Protein AF-A0A1I0XIX2-F1 (afdb_monomer)

Structure (mmCIF, N/CA/C/O backbone):
data_AF-A0A1I0XIX2-F1
#
_entry.id   AF-A0A1I0XIX2-F1
#
loop_
_atom_site.group_PDB
_atom_site.id
_atom_site.type_symbol
_atom_site.label_atom_id
_atom_site.label_alt_id
_atom_site.label_comp_id
_atom_site.label_asym_id
_atom_site.label_entity_id
_atom_site.label_seq_id
_atom_site.pdbx_PDB_ins_code
_atom_site.Cartn_x
_atom_site.Cartn_y
_atom_site.Cartn_z
_atom_site.occupancy
_atom_site.B_iso_or_equiv
_atom_site.auth_seq_id
_atom_site.auth_comp_id
_atom_site.auth_asym_id
_atom_site.auth_atom_id
_atom_site.pdbx_PDB_model_num
ATOM 1 N N . MET A 1 1 ? 4.352 -1.025 8.555 1.00 80.12 1 MET A N 1
ATOM 2 C CA . MET A 1 1 ? 3.061 -1.045 7.837 1.00 80.12 1 MET A CA 1
ATOM 3 C C . MET A 1 1 ? 1.990 -1.809 8.615 1.00 80.12 1 MET A C 1
ATOM 5 O O . MET A 1 1 ? 1.221 -1.158 9.309 1.00 80.12 1 MET A O 1
ATOM 9 N N . LEU A 1 2 ? 1.979 -3.151 8.631 1.00 80.50 2 LEU A N 1
ATOM 10 C CA . LEU A 1 2 ? 0.943 -3.935 9.340 1.00 80.50 2 LEU A CA 1
ATOM 11 C C . LEU A 1 2 ? 0.892 -3.677 10.858 1.00 80.50 2 LEU A C 1
ATOM 13 O O . LEU A 1 2 ? -0.161 -3.347 11.392 1.00 80.50 2 LEU A O 1
ATOM 17 N N . LYS A 1 3 ? 2.042 -3.713 11.552 1.00 83.50 3 LYS A N 1
ATOM 18 C CA . LYS A 1 3 ? 2.129 -3.378 12.994 1.00 83.50 3 LYS A CA 1
ATOM 19 C C . LYS A 1 3 ? 1.690 -1.937 13.304 1.00 83.50 3 LYS A C 1
ATOM 21 O O . LYS A 1 3 ? 1.253 -1.635 14.409 1.00 83.50 3 LYS A O 1
ATOM 26 N N . SER A 1 4 ? 1.776 -1.053 12.312 1.00 82.69 4 SER A N 1
ATOM 27 C CA . SER A 1 4 ? 1.364 0.350 12.397 1.00 82.69 4 SER A CA 1
ATOM 28 C C . SER A 1 4 ? -0.159 0.514 12.252 1.00 82.69 4 SER A C 1
ATOM 30 O O . SER A 1 4 ? -0.696 1.562 12.598 1.00 82.69 4 SER A O 1
ATOM 32 N N . GLY A 1 5 ? -0.880 -0.529 11.819 1.00 87.50 5 GLY A N 1
ATOM 33 C CA . GLY A 1 5 ? -2.315 -0.490 11.518 1.00 87.50 5 GLY A CA 1
ATOM 34 C C . GLY A 1 5 ? -2.648 -0.003 10.105 1.00 87.50 5 GLY A C 1
ATOM 35 O O . GLY A 1 5 ? -3.802 0.304 9.835 1.00 87.50 5 GLY A O 1
ATOM 36 N N . MET A 1 6 ? -1.657 0.091 9.213 1.00 94.44 6 MET A N 1
ATOM 37 C CA . MET A 1 6 ? -1.886 0.444 7.809 1.00 94.44 6 MET A CA 1
ATOM 38 C C . MET A 1 6 ? -2.366 -0.783 7.022 1.00 94.44 6 MET A C 1
ATOM 40 O O . MET A 1 6 ? -1.866 -1.891 7.238 1.00 94.44 6 MET A O 1
ATOM 44 N N . LYS A 1 7 ? -3.299 -0.571 6.092 1.00 95.25 7 LYS A N 1
ATOM 45 C CA . LYS A 1 7 ? -3.875 -1.582 5.196 1.00 95.25 7 LYS A CA 1
ATOM 46 C C . LYS A 1 7 ? -3.084 -1.652 3.894 1.00 95.25 7 LYS A C 1
ATOM 48 O O . LYS A 1 7 ? -2.531 -0.647 3.461 1.00 95.25 7 LYS A O 1
ATOM 53 N N . TYR A 1 8 ? -2.984 -2.845 3.317 1.00 96.56 8 TYR A N 1
ATOM 54 C CA . TYR A 1 8 ? -2.337 -3.064 2.023 1.00 96.56 8 TYR A CA 1
ATOM 55 C C . TYR A 1 8 ? -3.283 -2.660 0.890 1.00 96.56 8 TYR A C 1
ATOM 57 O O . TYR A 1 8 ? -4.433 -3.090 0.887 1.00 96.56 8 TYR A O 1
ATOM 65 N N . GLU A 1 9 ? -2.783 -1.877 -0.062 1.00 97.31 9 GLU A N 1
ATOM 66 C CA . GLU A 1 9 ? -3.571 -1.337 -1.183 1.00 97.31 9 GLU A CA 1
ATOM 67 C C . GLU A 1 9 ? -3.141 -1.918 -2.538 1.00 97.31 9 GLU A C 1
ATOM 69 O O . GLU A 1 9 ? -3.875 -1.843 -3.520 1.00 97.31 9 GLU A O 1
ATOM 74 N N . GLY A 1 10 ? -1.953 -2.523 -2.613 1.00 97.69 10 GLY A N 1
ATOM 75 C CA . GLY A 1 10 ? -1.454 -3.126 -3.844 1.00 97.69 10 GLY A CA 1
ATOM 76 C C . GLY A 1 10 ? 0.061 -3.074 -3.966 1.00 97.69 10 GLY A C 1
ATOM 77 O O . GLY A 1 10 ? 0.763 -2.580 -3.084 1.00 97.69 10 GLY A O 1
ATOM 78 N N . THR A 1 11 ? 0.556 -3.565 -5.099 1.00 98.00 11 THR A N 1
ATOM 79 C CA . THR A 1 11 ? 1.979 -3.543 -5.442 1.00 98.00 11 THR A CA 1
ATOM 80 C C . THR A 1 11 ? 2.167 -2.834 -6.773 1.00 98.00 11 THR A C 1
ATOM 82 O O . THR A 1 11 ? 1.592 -3.233 -7.787 1.00 98.00 11 THR A O 1
ATOM 85 N N . LEU A 1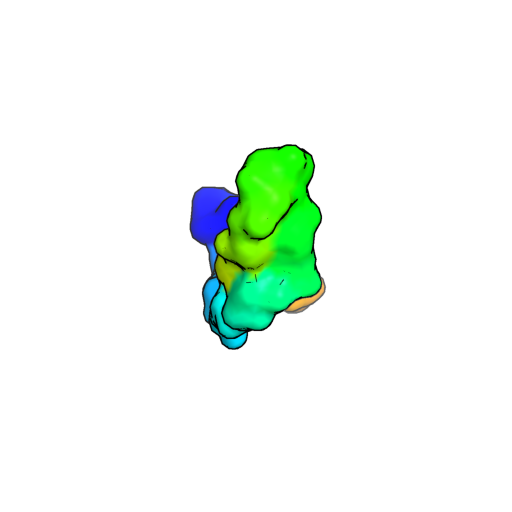 12 ? 2.996 -1.794 -6.773 1.00 97.75 12 LEU A N 1
ATOM 86 C CA . LEU A 1 12 ? 3.471 -1.150 -7.990 1.00 97.75 12 LEU A CA 1
ATOM 87 C C . LEU A 1 12 ? 4.634 -1.969 -8.541 1.00 97.75 12 LEU A C 1
ATOM 89 O O . LEU A 1 12 ? 5.628 -2.177 -7.846 1.00 97.75 12 LEU A O 1
ATOM 93 N N . ARG A 1 13 ? 4.494 -2.450 -9.776 1.00 96.81 13 ARG A N 1
ATOM 94 C CA . ARG A 1 13 ? 5.515 -3.279 -10.421 1.00 96.81 13 ARG A CA 1
ATOM 95 C C . ARG A 1 13 ? 6.594 -2.412 -11.050 1.00 96.81 13 ARG A C 1
ATOM 97 O O . ARG A 1 13 ? 6.252 -1.453 -11.737 1.00 96.81 13 ARG A O 1
ATOM 104 N N . GLN A 1 14 ? 7.854 -2.796 -10.855 1.00 96.00 14 GLN A N 1
ATOM 105 C CA . GLN A 1 14 ? 9.034 -2.186 -11.477 1.00 96.00 14 GLN A CA 1
ATOM 106 C C . GLN A 1 14 ? 9.038 -0.652 -11.374 1.00 96.00 14 GLN A C 1
ATOM 108 O O . GLN A 1 14 ? 9.259 0.048 -12.359 1.00 96.00 14 GLN A O 1
ATOM 113 N N . VAL A 1 15 ? 8.741 -0.128 -10.181 1.00 95.56 15 VAL A N 1
ATOM 114 C CA . VAL A 1 15 ? 8.471 1.308 -9.991 1.00 95.56 15 VAL A CA 1
ATOM 115 C C . VAL A 1 15 ? 9.721 2.170 -10.172 1.00 95.56 15 VAL A C 1
ATOM 117 O O . VAL A 1 15 ? 9.627 3.330 -10.560 1.00 95.56 15 VAL A O 1
ATOM 120 N N . GLU A 1 16 ? 10.891 1.601 -9.894 1.00 94.19 16 GLU A N 1
ATOM 121 C CA . GLU A 1 16 ? 12.172 2.294 -9.928 1.00 94.19 16 GLU A CA 1
ATOM 122 C C . GLU A 1 16 ? 13.321 1.276 -10.027 1.00 94.19 16 GLU A C 1
ATOM 124 O O . GLU A 1 16 ? 13.159 0.084 -9.735 1.00 94.19 16 GLU A O 1
ATOM 129 N N . ILE A 1 17 ? 14.483 1.761 -10.464 1.00 93.50 17 ILE A N 1
ATOM 130 C CA . ILE A 1 17 ? 15.737 1.012 -10.547 1.00 93.50 17 ILE A CA 1
ATOM 131 C C . ILE A 1 17 ? 16.588 1.360 -9.324 1.00 93.50 17 ILE A C 1
ATOM 133 O O . ILE A 1 17 ? 16.856 2.531 -9.070 1.00 93.50 17 ILE A O 1
ATOM 137 N N . ARG A 1 18 ? 17.034 0.349 -8.576 1.00 88.19 18 ARG A N 1
ATOM 138 C CA . ARG A 1 18 ? 17.953 0.535 -7.442 1.00 88.19 18 ARG A CA 1
ATOM 139 C C . ARG A 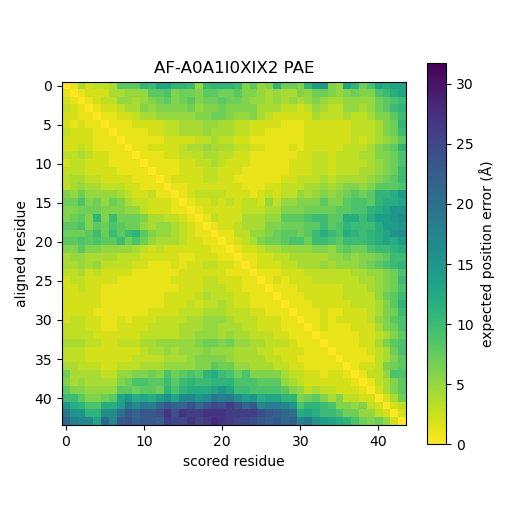1 18 ? 19.394 0.738 -7.908 1.00 88.19 18 ARG A C 1
ATOM 141 O O . ARG A 1 18 ? 19.735 0.468 -9.056 1.00 88.19 18 ARG A O 1
ATOM 148 N N . ASP A 1 19 ? 20.274 1.111 -6.982 1.00 91.88 19 ASP A N 1
ATOM 149 C CA . ASP A 1 19 ? 21.716 1.277 -7.234 1.00 91.88 19 ASP A CA 1
ATOM 150 C C . ASP A 1 19 ? 22.376 0.034 -7.858 1.00 91.88 19 ASP A C 1
ATOM 152 O O . ASP A 1 19 ? 23.336 0.140 -8.621 1.00 91.88 19 ASP A O 1
ATOM 156 N N . ASN A 1 20 ? 21.831 -1.157 -7.588 1.00 92.81 20 ASN A N 1
ATOM 157 C CA . ASN A 1 20 ? 22.273 -2.418 -8.185 1.00 92.81 20 ASN A CA 1
ATOM 158 C C . ASN A 1 20 ? 21.770 -2.640 -9.628 1.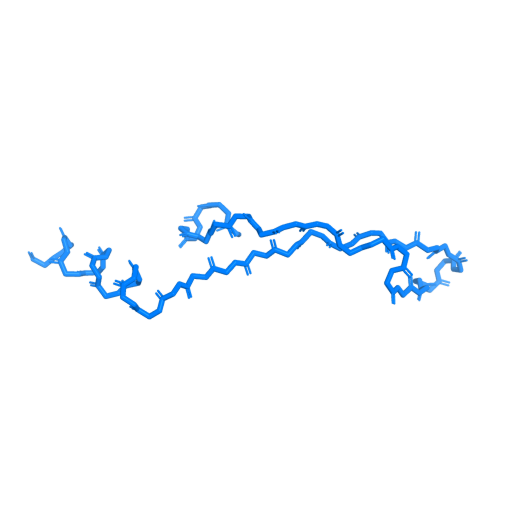00 92.81 20 ASN A C 1
ATOM 160 O O . ASN A 1 20 ? 21.983 -3.713 -10.184 1.00 92.81 20 ASN A O 1
ATOM 164 N N . LYS A 1 21 ? 21.130 -1.637 -10.241 1.00 92.44 21 LYS A N 1
ATOM 165 C CA . LYS A 1 21 ? 20.525 -1.665 -11.582 1.00 92.44 21 LYS A CA 1
ATOM 166 C C . LYS A 1 21 ? 19.379 -2.666 -11.753 1.00 92.44 21 LYS A C 1
ATOM 168 O O . LYS A 1 21 ? 19.001 -2.964 -12.884 1.00 92.44 21 LYS A O 1
ATOM 173 N N . GLU A 1 22 ? 18.796 -3.153 -10.663 1.00 94.94 22 GLU A N 1
ATOM 174 C CA . GLU A 1 22 ? 17.625 -4.024 -10.712 1.00 94.94 22 GLU A CA 1
ATOM 175 C C . GLU A 1 22 ? 16.343 -3.230 -10.464 1.00 94.94 22 GLU A C 1
ATOM 177 O O . GLU A 1 22 ? 16.294 -2.320 -9.629 1.00 94.94 22 GLU A O 1
ATOM 182 N N . PHE A 1 23 ? 15.287 -3.597 -11.189 1.00 95.75 23 PHE A N 1
ATOM 183 C CA . PHE A 1 23 ? 13.945 -3.114 -10.895 1.00 95.75 23 PHE A CA 1
ATOM 184 C C . PHE A 1 23 ? 13.450 -3.716 -9.587 1.00 95.75 23 PHE A C 1
ATOM 186 O O . PHE A 1 23 ? 13.666 -4.899 -9.321 1.00 95.75 23 PHE A O 1
ATOM 193 N N . TYR A 1 24 ? 12.721 -2.924 -8.8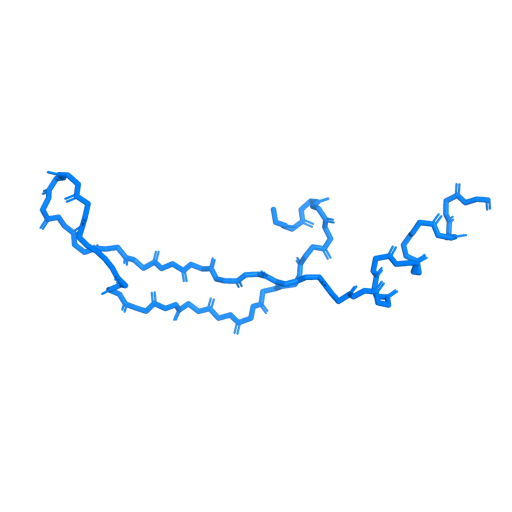07 1.00 95.19 24 TYR A N 1
ATOM 194 C CA . TYR A 1 24 ? 12.011 -3.443 -7.646 1.00 95.19 24 TYR A CA 1
ATOM 195 C C . TYR A 1 24 ? 10.526 -3.098 -7.681 1.00 95.19 24 TYR A C 1
ATOM 197 O O . TYR A 1 24 ? 10.096 -2.074 -8.219 1.00 95.19 24 TYR A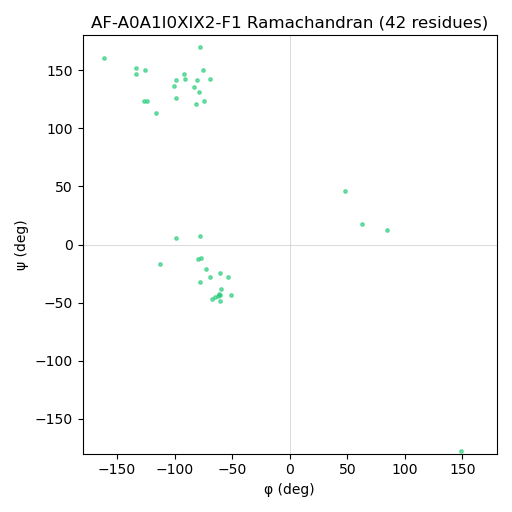 O 1
ATOM 205 N N . ASP A 1 25 ? 9.753 -3.986 -7.069 1.00 96.62 25 ASP A N 1
ATOM 206 C CA . ASP A 1 25 ? 8.330 -3.808 -6.835 1.00 96.62 25 ASP A CA 1
ATOM 207 C C . ASP A 1 25 ? 8.109 -3.138 -5.474 1.00 96.62 25 ASP A C 1
ATOM 209 O O . ASP A 1 25 ? 8.800 -3.435 -4.492 1.00 96.62 25 ASP A O 1
ATOM 213 N N . LEU A 1 26 ? 7.123 -2.247 -5.395 1.00 95.81 26 LEU A N 1
ATOM 214 C CA . LEU A 1 26 ? 6.805 -1.492 -4.187 1.00 95.81 26 LEU A CA 1
ATOM 215 C C . LEU A 1 26 ? 5.410 -1.847 -3.679 1.00 95.81 26 LEU A C 1
ATOM 217 O O . LEU A 1 26 ? 4.403 -1.505 -4.298 1.00 95.81 26 LEU A O 1
ATOM 221 N N . ALA A 1 27 ? 5.354 -2.491 -2.513 1.00 96.62 27 ALA A N 1
ATOM 222 C CA . ALA A 1 27 ? 4.106 -2.716 -1.795 1.00 96.62 27 ALA A CA 1
ATOM 223 C C . ALA A 1 27 ? 3.624 -1.409 -1.144 1.00 96.62 27 ALA A C 1
ATOM 225 O O . ALA A 1 27 ? 4.332 -0.800 -0.336 1.00 96.62 27 ALA A O 1
ATOM 226 N N . VAL A 1 28 ? 2.403 -0.998 -1.474 1.00 97.31 28 VAL A N 1
ATOM 227 C CA . VAL A 1 28 ? 1.777 0.244 -1.018 1.00 97.31 28 VAL A CA 1
ATOM 228 C C . VAL A 1 28 ? 0.811 -0.051 0.122 1.00 97.31 28 VAL A C 1
ATOM 230 O O . VAL A 1 28 ? 0.031 -1.005 0.082 1.00 97.31 28 VAL 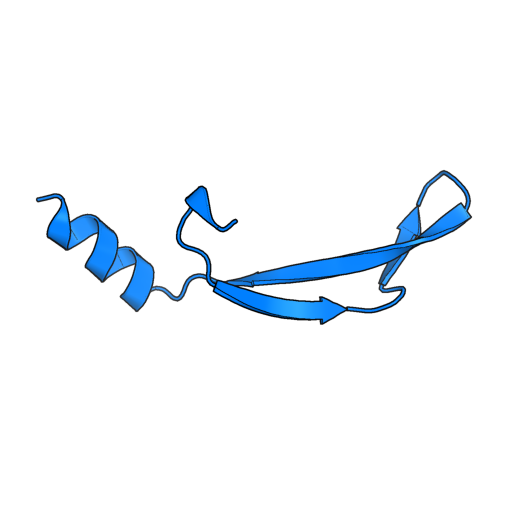A O 1
ATOM 233 N N . TYR A 1 29 ? 0.870 0.792 1.152 1.00 97.50 29 TYR A N 1
ATOM 23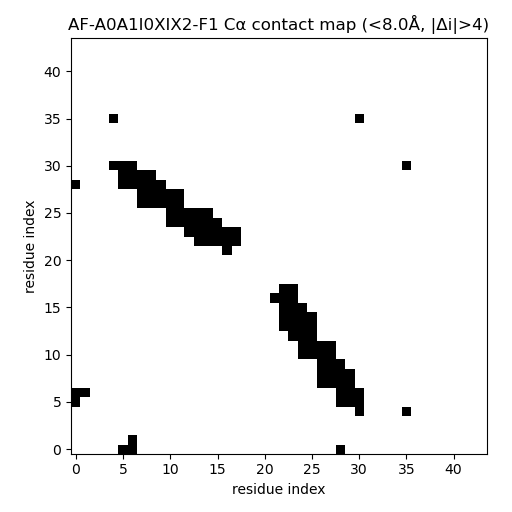4 C CA . TYR A 1 29 ? 0.006 0.709 2.320 1.00 97.50 29 TYR A CA 1
ATOM 235 C C . TYR A 1 29 ? -0.551 2.086 2.669 1.00 97.50 29 TYR A C 1
ATOM 237 O O . TYR A 1 29 ? 0.156 3.085 2.541 1.00 97.50 29 TYR A O 1
ATOM 245 N N . ALA A 1 30 ? -1.776 2.129 3.188 1.00 96.12 30 ALA A N 1
ATOM 246 C C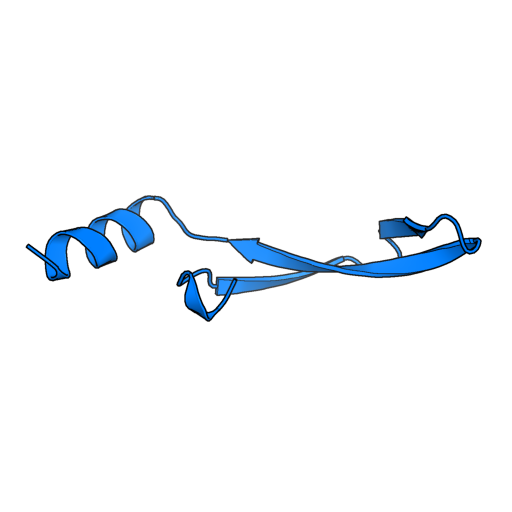A . ALA A 1 30 ? -2.432 3.357 3.620 1.00 96.12 30 ALA A CA 1
ATOM 247 C C . ALA A 1 30 ? -3.078 3.205 5.003 1.00 96.12 30 ALA A C 1
ATOM 249 O O . ALA A 1 30 ? -3.491 2.122 5.414 1.00 96.12 30 ALA A O 1
ATOM 250 N N . ILE A 1 31 ? -3.178 4.310 5.737 1.00 95.31 31 ILE A N 1
ATOM 251 C CA . ILE A 1 31 ? -4.093 4.439 6.872 1.00 95.31 31 ILE A CA 1
ATOM 252 C C . ILE A 1 31 ? -4.929 5.687 6.643 1.00 95.31 31 ILE A C 1
ATOM 254 O O . ILE A 1 31 ? -4.395 6.776 6.430 1.00 95.31 31 ILE A O 1
ATOM 258 N N . LEU A 1 32 ? -6.248 5.526 6.640 1.00 94.69 32 LEU A N 1
ATOM 259 C CA . LEU A 1 32 ? -7.147 6.660 6.499 1.00 94.69 32 LEU A CA 1
ATOM 260 C C . LEU A 1 32 ? -7.200 7.434 7.816 1.00 94.69 32 LEU A C 1
ATOM 262 O O . LEU A 1 32 ? -7.078 6.859 8.898 1.00 94.69 32 LEU A O 1
ATOM 266 N N . LYS A 1 33 ? -7.439 8.746 7.731 1.00 92.44 33 LYS A N 1
ATOM 267 C CA . LYS A 1 33 ? -7.565 9.617 8.910 1.00 92.44 33 LYS A CA 1
ATOM 268 C C . LYS A 1 33 ? -8.565 9.060 9.929 1.00 92.44 33 LYS A C 1
ATOM 270 O O . LYS A 1 33 ? -8.277 9.051 11.121 1.00 92.44 33 LYS A O 1
ATOM 275 N N . ASN A 1 34 ? -9.710 8.570 9.455 1.00 93.12 34 ASN A N 1
ATOM 276 C CA . ASN A 1 34 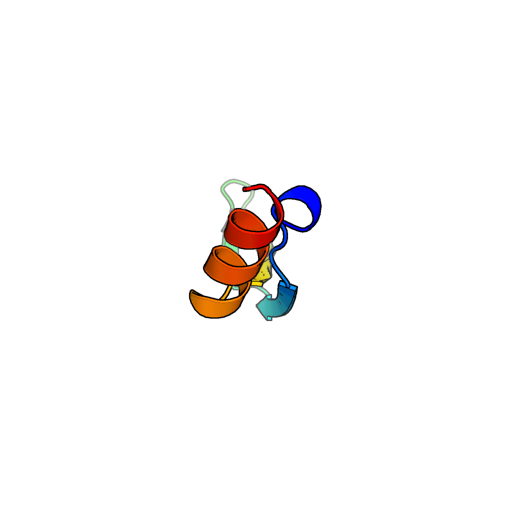? -10.747 7.997 10.314 1.00 93.12 34 ASN A CA 1
ATOM 277 C C . ASN A 1 34 ? -10.262 6.720 11.012 1.00 93.12 34 ASN A C 1
ATOM 279 O O . ASN A 1 34 ? -10.402 6.617 12.225 1.00 93.12 34 ASN A O 1
ATOM 283 N N . ASP A 1 35 ? -9.611 5.809 10.282 1.00 90.94 35 ASP A N 1
ATOM 284 C CA . ASP A 1 35 ? -9.051 4.572 10.848 1.00 90.94 35 ASP A CA 1
ATOM 285 C C . ASP A 1 35 ? -8.009 4.873 11.940 1.00 90.94 35 ASP A C 1
ATOM 287 O O . ASP A 1 35 ? -7.960 4.205 12.974 1.00 90.94 35 ASP A O 1
ATOM 291 N N . TRP A 1 36 ? -7.200 5.917 11.741 1.00 90.62 36 TRP A N 1
ATOM 292 C CA . TRP A 1 36 ? -6.229 6.374 12.734 1.00 90.62 36 TRP A CA 1
ATOM 293 C C . TRP A 1 36 ? -6.901 6.967 13.982 1.00 90.62 36 TRP A C 1
ATOM 295 O O . TRP A 1 36 ? -6.542 6.600 15.101 1.00 90.62 36 TRP A O 1
ATOM 305 N N . LEU A 1 37 ? -7.894 7.848 13.809 1.00 92.25 37 LEU A N 1
ATOM 306 C CA . LEU A 1 37 ? -8.631 8.459 14.923 1.00 92.25 37 LEU A CA 1
ATOM 307 C C . LEU A 1 37 ? -9.377 7.409 15.754 1.00 92.25 37 LEU A C 1
ATOM 309 O O . LEU A 1 37 ? -9.297 7.435 16.979 1.00 92.25 37 LEU A O 1
ATOM 313 N N . THR A 1 38 ? -10.049 6.452 15.109 1.00 88.69 38 THR A N 1
ATOM 314 C CA . THR A 1 38 ? -10.742 5.358 15.802 1.00 88.69 38 THR A CA 1
ATOM 315 C C . THR A 1 38 ? -9.775 4.520 16.634 1.00 88.69 38 THR A C 1
ATOM 317 O O . THR A 1 38 ? -10.073 4.224 17.788 1.00 88.69 38 THR A O 1
ATOM 320 N N . LYS A 1 39 ? -8.599 4.182 16.091 1.00 83.62 39 LYS A N 1
ATOM 321 C CA . LYS A 1 39 ? -7.585 3.406 16.815 1.00 83.62 39 LYS A CA 1
ATOM 322 C C . LYS A 1 39 ? -7.090 4.125 18.074 1.00 83.62 39 LYS A C 1
ATOM 324 O O . LYS A 1 39 ? -6.938 3.484 19.106 1.00 83.62 39 LYS A O 1
ATOM 329 N N . ASN A 1 40 ? -6.850 5.435 18.002 1.00 81.00 40 ASN A N 1
ATOM 330 C CA . ASN A 1 40 ? -6.342 6.197 19.149 1.00 81.00 40 ASN A CA 1
ATOM 331 C C . ASN A 1 40 ? -7.424 6.517 20.187 1.00 81.00 40 ASN A C 1
ATOM 333 O O . ASN A 1 40 ? -7.133 6.517 21.378 1.00 81.00 40 ASN A O 1
ATOM 337 N N . ASN A 1 41 ? -8.675 6.712 19.764 1.00 75.38 41 ASN A N 1
ATOM 338 C CA . ASN A 1 41 ? -9.787 6.941 20.689 1.00 75.38 41 ASN A CA 1
ATOM 339 C C . ASN A 1 41 ? -10.212 5.668 21.445 1.00 75.38 41 ASN A C 1
ATOM 341 O O . ASN A 1 41 ? -10.826 5.771 22.495 1.00 75.38 41 ASN A O 1
ATOM 345 N N . GLN A 1 42 ? -9.889 4.471 20.939 1.00 60.19 42 GLN A N 1
ATOM 346 C CA . GLN A 1 42 ? -10.075 3.206 21.671 1.00 60.19 42 GLN A CA 1
ATOM 347 C C . GLN A 1 42 ? -9.007 2.959 22.751 1.00 60.19 42 GLN A C 1
ATOM 349 O O . GLN A 1 42 ? -9.149 2.040 23.551 1.00 60.19 42 GLN A O 1
ATOM 354 N N . LEU A 1 43 ? -7.930 3.750 22.757 1.00 57.66 43 LEU A N 1
ATOM 355 C CA . LEU A 1 43 ? -6.836 3.687 23.732 1.00 57.66 43 LEU A CA 1
ATOM 356 C C . LEU A 1 43 ? -6.974 4.751 24.840 1.00 57.66 43 LEU A C 1
ATOM 358 O O . LEU A 1 43 ? -6.052 4.895 25.642 1.00 57.66 43 LEU A O 1
ATOM 362 N N . SER A 1 44 ? -8.084 5.503 24.848 1.00 49.84 44 SER A N 1
ATOM 363 C CA . SER A 1 44 ? -8.402 6.580 25.802 1.00 49.84 44 SER A CA 1
ATOM 364 C C . SER A 1 44 ? -9.368 6.113 26.883 1.00 49.84 44 SER A C 1
ATOM 366 O O . SER A 1 44 ? -10.340 5.414 26.517 1.00 49.84 44 SER A O 1
#

Foldseek 3Di:
DVVVVWAWDDKAFQPDADPVRDGDIDTDTDDDPVNVVVVVVVVD

Mean predicted aligned error: 5.06 Å

Solvent-accessible surface area (backbone atoms only — not comparable to full-atom values): 2827 Å² total; per-residue (Å²): 93,67,95,76,68,31,44,80,76,51,69,45,73,62,72,48,69,46,98,86,73,43,68,42,68,45,79,41,67,50,68,54,72,64,62,52,52,54,58,56,60,72,75,104

pLDDT: mean 89.64, std 10.75, range [49.84, 98.0]

Sequence (44 aa):
MLKSGMKYEGTLRQVEIRDNKEFYDLAVYAILKNDWLTKNNQLS

Secondary structure (DSSP, 8-state):
-GGGTPEEEEEEEEEEE-TTS-EEEEEEEE--HHHHHHHHHTT-

Radius of gyration: 15.11 Å; Cα contacts (8 Å, |Δi|>4): 51; chains: 1; bounding box: 33×14×37 Å

Organism: NCBI:txid84698

Nearest PDB structures (foldseek):
  2z0z-assembly1_A-2  TM=8.095E-01  e=1.054E-01  Thermus thermophilus HB8
  8gxj-assembly1_A  TM=7.971E-01  e=2.387E-01  Pseudomonas aeruginosa PAO1
  5cd4-assembly1_A  TM=3.739E-01  e=3.400E+00  Escherichia coli K-12
  4dzd-assembly1_A  TM=3.869E-01  e=8.242E+00  Escherichia coli K-12